Protein AF-A0A1V5E838-F1 (afdb_monomer)

Sequence (131 aa):
MYKVEALRRNLLRITPDLELEIDVRKIEKTSVYPLFSDCAVVAECLDCAEDKSMLVSELLPQKKFVVAVSGLGGYGSSDALRVHPLKENLVLVGDLQTDIAFRPALAPRVAIVAAKQADVILEYVLSHSTT

Radius of gyration: 15.3 Å; Cα contacts (8 Å, |Δi|>4): 164; chains: 1; bounding box: 40×35×35 Å

Mean predicted aligned error: 3.28 Å

pLDDT: mean 94.67, std 6.82, range [43.06, 98.62]

Nearest PDB structures (foldseek):
  4d7a-assembly1_B  TM=8.475E-01  e=2.780E-03  Esch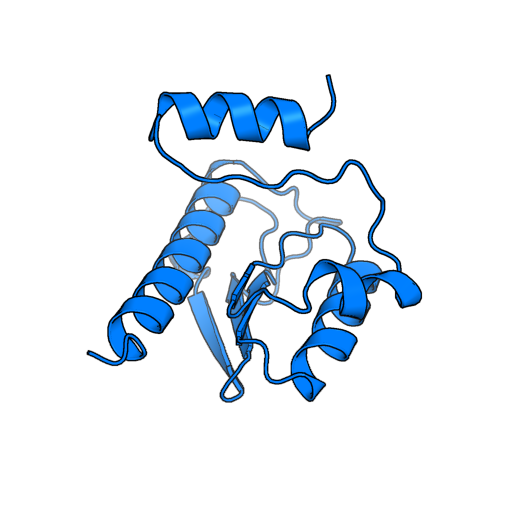erichia coli K-12
  4yed-assembly2_C  TM=7.749E-01  e=3.618E-03  Escherichia coli K-12
  4yed-assembly2_D  TM=7.622E-01  e=3.387E-03  Escherichia coli K-12
  4yed-assembly1_A  TM=6.653E-01  e=1.752E-03  Escherichia coli K-12
  4rdi-assembly1_A  TM=6.705E-01  e=1.999E-03  Escherichia coli

Solvent-accessible surface area (backbone atoms only — not comparable to full-atom values): 7881 Å² total; per-residue (Å²): 135,54,73,57,57,54,49,51,56,55,48,41,71,76,42,73,87,62,87,78,88,78,75,99,71,83,90,43,83,89,45,48,61,79,75,45,66,89,48,66,63,45,80,49,85,65,91,47,70,67,62,41,54,52,51,51,64,64,37,52,83,72,70,28,35,36,40,34,69,41,25,57,28,32,76,77,72,65,86,53,53,38,80,43,80,77,49,99,45,33,33,38,33,24,47,74,73,35,47,51,93,84,25,55,73,32,69,73,46,49,51,52,44,54,50,51,48,51,48,54,52,49,53,52,49,69,75,64,58,79,128

Foldseek 3Di:
DDPQVVVVVVVCVVPVPDDDDGDPDDDDLVCLCVVCVPPQEDEADDLDPVSSVSNCVSVVVVVRQYEYEAAQFADDPLVLFDWADDDPRYIYTHNNPDRCVVGPRDDVSVVSRVVVSVVVVVVVCVVPPDD

Structure (mmCIF, N/CA/C/O backbone):
data_AF-A0A1V5E838-F1
#
_entry.id   AF-A0A1V5E838-F1
#
loop_
_atom_site.group_PDB
_atom_site.id
_atom_site.type_symbol
_atom_site.label_atom_id
_atom_site.label_alt_id
_atom_site.label_comp_id
_atom_site.label_asym_id
_atom_site.label_entity_id
_atom_site.label_seq_id
_atom_site.pdbx_PDB_ins_code
_atom_site.Cartn_x
_atom_site.Cartn_y
_atom_site.Cartn_z
_atom_site.occupancy
_atom_site.B_iso_or_equiv
_atom_site.auth_seq_id
_atom_site.auth_comp_id
_atom_site.auth_asym_id
_atom_site.auth_atom_id
_atom_site.pdbx_PDB_model_num
ATOM 1 N N . MET A 1 1 ? -3.275 21.219 -9.478 1.00 86.19 1 MET A N 1
ATOM 2 C CA . MET A 1 1 ? -4.079 20.117 -8.917 1.00 86.19 1 MET A CA 1
ATOM 3 C C . MET A 1 1 ? -3.121 19.109 -8.323 1.00 86.19 1 MET A C 1
ATOM 5 O O . MET A 1 1 ? -2.217 18.669 -9.028 1.00 86.19 1 MET A O 1
ATOM 9 N N . TYR A 1 2 ? -3.273 18.801 -7.043 1.00 97.38 2 TYR A N 1
ATOM 10 C CA . TYR A 1 2 ? -2.447 17.817 -6.347 1.00 97.38 2 TYR A CA 1
ATOM 11 C C . TYR A 1 2 ? -2.855 16.382 -6.708 1.00 97.38 2 TYR A C 1
ATOM 13 O O . TYR A 1 2 ? -3.977 16.139 -7.157 1.00 97.38 2 TYR A O 1
ATOM 21 N N . LYS A 1 3 ? -1.950 15.411 -6.496 1.00 97.00 3 LYS A N 1
ATOM 22 C CA . LYS A 1 3 ? -2.208 13.986 -6.791 1.00 97.00 3 LYS A CA 1
ATOM 23 C C . LYS A 1 3 ? -3.481 13.478 -6.100 1.00 97.00 3 LYS A C 1
ATOM 25 O O . LYS A 1 3 ? -4.301 12.829 -6.741 1.00 97.00 3 LYS A O 1
ATOM 30 N N . VAL A 1 4 ? -3.677 13.834 -4.829 1.00 97.38 4 VAL A N 1
ATOM 31 C CA . VAL A 1 4 ? -4.846 13.420 -4.031 1.00 97.38 4 VAL A CA 1
ATOM 32 C C . VAL A 1 4 ? -6.162 14.015 -4.545 1.00 97.38 4 VAL A C 1
ATOM 34 O O . VAL A 1 4 ? -7.179 13.330 -4.573 1.00 97.38 4 VAL A O 1
ATOM 37 N N . GLU A 1 5 ? -6.147 15.249 -5.058 1.00 97.88 5 GLU A N 1
ATOM 38 C CA . GLU A 1 5 ? -7.327 15.878 -5.670 1.00 97.88 5 GLU A CA 1
ATOM 39 C C . GLU A 1 5 ? -7.709 15.185 -6.982 1.00 97.88 5 GLU A C 1
ATOM 41 O O . GLU A 1 5 ? -8.889 14.954 -7.255 1.00 97.88 5 GLU A O 1
ATOM 46 N N . ALA A 1 6 ? -6.706 14.838 -7.795 1.00 98.19 6 ALA A N 1
ATOM 47 C CA . ALA A 1 6 ? -6.905 14.107 -9.041 1.00 98.19 6 ALA A CA 1
ATOM 48 C C . ALA A 1 6 ? -7.486 12.711 -8.775 1.00 98.19 6 ALA A C 1
ATOM 50 O O . ALA A 1 6 ? -8.441 12.303 -9.438 1.00 98.19 6 ALA A O 1
ATOM 51 N N . LEU A 1 7 ? -6.948 12.008 -7.773 1.00 97.75 7 LEU A N 1
ATOM 52 C CA . LEU A 1 7 ? -7.442 10.699 -7.358 1.00 97.75 7 LEU A CA 1
ATOM 53 C C . LEU A 1 7 ? -8.886 10.781 -6.855 1.00 97.75 7 LEU A C 1
ATOM 55 O O . LEU A 1 7 ? -9.727 10.032 -7.343 1.00 97.75 7 LEU A O 1
ATOM 59 N N . ARG A 1 8 ? -9.208 11.743 -5.978 1.00 98.06 8 ARG A N 1
ATOM 60 C CA . ARG A 1 8 ? -10.580 11.976 -5.497 1.00 98.06 8 ARG A CA 1
ATOM 61 C C . ARG A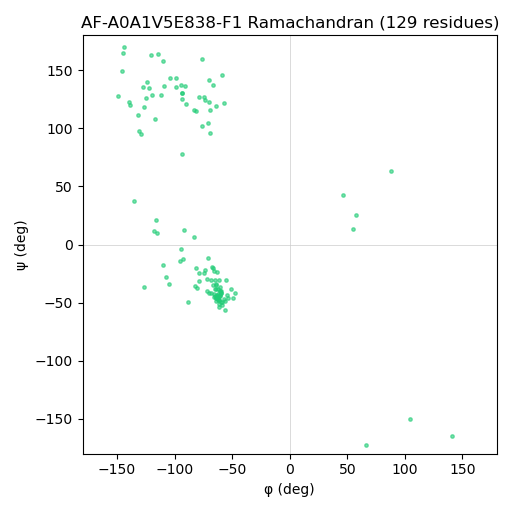 1 8 ? -11.567 12.167 -6.646 1.00 98.06 8 ARG A C 1
ATOM 63 O O . ARG A 1 8 ? -12.619 11.538 -6.660 1.00 98.06 8 ARG A O 1
ATOM 70 N N . ARG A 1 9 ? -11.223 12.991 -7.644 1.00 98.06 9 ARG A N 1
ATOM 71 C CA . ARG A 1 9 ? -12.068 13.190 -8.837 1.00 98.06 9 ARG A CA 1
ATOM 72 C C . ARG A 1 9 ? -12.299 11.893 -9.608 1.00 98.06 9 ARG A C 1
ATOM 74 O O . ARG A 1 9 ? -13.405 11.671 -10.083 1.00 98.06 9 ARG A O 1
ATOM 81 N N . ASN A 1 10 ? -11.278 11.051 -9.748 1.00 98.25 10 ASN A N 1
ATOM 82 C CA . ASN A 1 10 ? -11.415 9.772 -10.441 1.00 98.25 10 ASN A CA 1
ATOM 83 C C . ASN A 1 10 ? -12.268 8.778 -9.645 1.00 98.25 10 ASN A C 1
ATOM 85 O O . ASN A 1 10 ? -13.125 8.130 -10.234 1.00 98.25 10 ASN A O 1
ATOM 89 N N . LEU A 1 11 ? -12.086 8.698 -8.326 1.00 98.19 11 LEU A N 1
ATOM 90 C CA . LEU A 1 11 ? -12.863 7.801 -7.468 1.00 98.19 11 LEU A CA 1
ATOM 91 C C . LEU A 1 11 ? -14.346 8.192 -7.424 1.00 98.19 11 LEU A C 1
ATOM 93 O O . LEU A 1 11 ? -15.198 7.330 -7.609 1.00 98.19 11 LEU A O 1
ATOM 97 N N . LEU A 1 12 ? -14.665 9.486 -7.312 1.00 98.38 12 LEU A N 1
ATOM 98 C CA . LEU A 1 12 ? -16.056 9.970 -7.328 1.00 98.38 12 LEU A CA 1
ATOM 99 C C . LEU A 1 12 ? -16.753 9.794 -8.687 1.00 98.38 12 LEU A C 1
ATOM 101 O O . LEU A 1 12 ? -17.977 9.795 -8.760 1.00 98.38 12 LEU A O 1
ATOM 105 N N . ARG A 1 13 ? -15.998 9.624 -9.782 1.00 98.31 13 ARG A N 1
ATOM 106 C CA . ARG A 1 13 ? -16.572 9.233 -11.083 1.00 98.31 13 ARG A CA 1
ATOM 107 C C . ARG A 1 13 ? -16.974 7.760 -11.131 1.00 98.31 13 ARG A C 1
ATOM 109 O O . ARG A 1 13 ? -17.796 7.407 -11.970 1.00 98.31 13 ARG A O 1
ATOM 116 N N . ILE A 1 14 ? -16.358 6.920 -10.301 1.00 98.06 14 ILE A N 1
ATOM 117 C CA . ILE A 1 14 ? -16.637 5.482 -10.210 1.00 98.06 14 ILE A CA 1
ATOM 118 C C . ILE A 1 14 ? -17.768 5.247 -9.203 1.00 98.06 14 ILE A C 1
ATOM 120 O O . ILE A 1 14 ? -18.752 4.596 -9.540 1.00 98.06 14 ILE A O 1
ATOM 124 N N . THR A 1 15 ? -17.651 5.834 -8.009 1.00 97.94 15 THR A N 1
ATOM 125 C CA . THR A 1 15 ? -18.630 5.730 -6.919 1.00 97.94 15 THR A CA 1
ATOM 126 C C . THR A 1 15 ? -18.944 7.135 -6.389 1.00 97.94 15 THR A C 1
ATOM 128 O O . THR A 1 15 ? -18.169 7.662 -5.589 1.00 97.94 15 THR A O 1
ATOM 131 N N . PRO A 1 16 ? -20.046 7.773 -6.836 1.00 97.31 16 PRO A N 1
ATOM 132 C CA . PRO A 1 16 ? -20.364 9.164 -6.486 1.00 97.31 16 PRO A CA 1
ATOM 133 C C . PRO A 1 16 ? -20.581 9.425 -4.994 1.00 97.31 16 PRO A C 1
ATOM 135 O O . PRO A 1 16 ? -20.244 10.506 -4.519 1.00 97.31 16 PRO A O 1
ATOM 138 N N . ASP A 1 17 ? -21.085 8.428 -4.266 1.00 97.50 17 ASP A N 1
ATOM 139 C CA . ASP A 1 17 ? -21.422 8.540 -2.842 1.00 97.50 17 ASP A CA 1
ATOM 140 C C . ASP A 1 17 ? -20.254 8.135 -1.923 1.00 97.50 17 ASP A C 1
ATOM 142 O O . ASP A 1 17 ? -20.439 7.927 -0.727 1.00 97.50 17 ASP A O 1
ATOM 146 N N . LEU A 1 18 ? -19.040 7.984 -2.472 1.00 97.44 18 LEU A N 1
ATOM 147 C CA . LEU A 1 18 ? -17.863 7.606 -1.694 1.00 97.44 18 LEU A CA 1
ATOM 148 C C . LEU A 1 18 ? -17.428 8.750 -0.768 1.00 97.44 18 LEU A C 1
ATOM 150 O O . LEU A 1 18 ? -17.082 9.845 -1.222 1.00 97.44 18 LEU A O 1
ATOM 154 N N . GLU A 1 19 ? -17.371 8.467 0.529 1.00 97.06 19 GLU A N 1
ATOM 155 C CA . GLU A 1 19 ? -16.792 9.368 1.523 1.00 97.06 19 GLU A CA 1
ATOM 156 C C . GLU A 1 19 ? -15.263 9.356 1.401 1.00 97.06 19 GLU A C 1
ATOM 158 O O . GLU A 1 19 ? -14.626 8.304 1.411 1.00 97.06 19 GLU A O 1
ATOM 163 N N . LEU A 1 20 ? -14.667 10.537 1.214 1.00 96.69 20 LEU A N 1
ATOM 164 C CA . LEU A 1 20 ? -13.238 10.684 0.944 1.00 96.69 20 LEU A CA 1
ATOM 165 C C . LEU A 1 20 ? -12.654 11.857 1.720 1.00 96.69 20 LEU A C 1
ATOM 167 O O . LEU A 1 20 ? -13.001 13.013 1.454 1.00 96.69 20 LEU A O 1
ATOM 171 N N . GLU A 1 21 ? -11.676 11.555 2.564 1.00 95.94 21 GLU A N 1
ATOM 172 C CA . GLU A 1 21 ? -10.745 12.532 3.116 1.00 95.94 21 GLU A CA 1
ATOM 173 C C . GLU A 1 21 ? -9.471 12.574 2.263 1.00 95.94 21 GLU A C 1
ATOM 175 O O . GLU A 1 21 ? -8.963 11.546 1.811 1.00 95.94 21 GLU A O 1
ATOM 180 N N . ILE A 1 22 ? -8.964 13.778 1.986 1.00 95.88 22 ILE A N 1
ATOM 181 C CA . ILE A 1 22 ? -7.717 13.975 1.240 1.00 95.88 22 ILE A CA 1
ATOM 182 C C . ILE A 1 22 ? -6.780 14.885 2.025 1.00 95.88 22 ILE A C 1
ATOM 184 O O . ILE A 1 22 ? -7.195 15.939 2.497 1.00 95.88 22 ILE A O 1
ATOM 188 N N . ASP A 1 23 ? -5.503 14.515 2.099 1.00 95.12 23 ASP A N 1
ATOM 189 C CA . ASP A 1 23 ? -4.462 15.342 2.713 1.00 95.12 23 ASP A CA 1
ATOM 190 C C . ASP A 1 23 ? -3.315 15.566 1.710 1.00 95.12 23 ASP A C 1
ATOM 192 O O . ASP A 1 23 ? -2.774 14.627 1.119 1.00 95.12 23 ASP A O 1
ATOM 196 N N . VAL A 1 24 ? -2.965 16.833 1.472 1.00 96.31 24 VAL A N 1
ATOM 197 C CA . VAL A 1 24 ? -1.814 17.227 0.649 1.00 96.31 24 VAL A CA 1
ATOM 198 C C . VAL A 1 24 ? -0.623 17.433 1.580 1.00 96.31 24 VAL A C 1
ATOM 200 O O . VAL A 1 24 ? -0.249 18.559 1.909 1.00 96.31 24 VAL A O 1
ATOM 203 N N . ARG A 1 25 ? -0.020 16.327 2.011 1.00 93.00 25 ARG A N 1
ATOM 204 C CA . ARG A 1 25 ? 1.063 16.333 2.997 1.00 93.00 25 ARG A CA 1
ATOM 205 C C . ARG A 1 25 ? 2.069 15.226 2.726 1.00 93.00 25 ARG A C 1
ATOM 207 O O . ARG A 1 25 ? 1.726 14.157 2.229 1.00 93.00 25 ARG A O 1
ATOM 214 N N . LYS A 1 26 ? 3.329 15.482 3.082 1.00 92.62 26 LYS A N 1
ATOM 215 C CA . LYS A 1 26 ? 4.349 14.437 3.169 1.00 92.62 26 LYS A CA 1
ATOM 216 C C . LYS A 1 26 ? 4.175 13.669 4.479 1.00 92.62 26 LYS A C 1
ATOM 218 O O . LYS A 1 26 ? 4.161 14.279 5.543 1.00 92.62 26 LYS A O 1
ATOM 223 N N . ILE A 1 27 ? 4.078 12.346 4.402 1.00 95.31 27 ILE A N 1
ATOM 224 C CA . ILE A 1 27 ? 4.035 11.510 5.601 1.00 95.31 27 ILE A CA 1
ATOM 225 C C . ILE A 1 27 ? 5.414 11.557 6.260 1.00 95.31 27 ILE A C 1
ATOM 227 O O . ILE A 1 27 ? 6.412 11.117 5.695 1.00 95.31 27 ILE A O 1
ATOM 231 N N . GLU A 1 28 ? 5.454 12.104 7.464 1.00 94.25 28 GLU A N 1
ATOM 232 C CA . GLU A 1 28 ? 6.606 12.056 8.355 1.00 94.25 28 GLU A CA 1
ATOM 233 C C . GLU A 1 28 ? 6.302 11.154 9.545 1.00 94.25 28 GLU A C 1
ATOM 235 O O . GLU A 1 28 ? 5.140 10.974 9.916 1.00 94.25 28 GLU A O 1
ATOM 240 N N . LYS A 1 29 ? 7.347 10.644 10.198 1.00 94.31 29 LYS A N 1
ATOM 241 C CA . LYS A 1 29 ? 7.227 9.771 11.372 1.00 94.31 29 LYS A CA 1
ATOM 242 C C . LYS A 1 29 ? 6.273 10.327 12.438 1.00 94.31 29 LYS A C 1
ATOM 244 O O . LYS A 1 29 ? 5.399 9.621 12.923 1.00 94.31 29 LYS A O 1
ATOM 249 N N . THR A 1 30 ? 6.399 11.613 12.757 1.00 93.94 30 THR A N 1
ATOM 250 C CA . THR A 1 30 ? 5.558 12.317 13.744 1.00 93.94 30 THR A CA 1
ATOM 251 C C . THR A 1 30 ? 4.095 12.447 13.319 1.00 93.94 30 THR A C 1
ATOM 253 O O . THR A 1 30 ? 3.227 12.647 14.163 1.00 93.94 30 THR A O 1
ATOM 256 N N . SER A 1 31 ? 3.810 12.324 12.021 1.00 93.00 31 SER A N 1
ATOM 257 C CA . SER A 1 31 ? 2.466 12.440 11.458 1.00 93.00 31 SER A CA 1
ATOM 258 C C . SER A 1 31 ? 1.752 11.100 11.274 1.00 93.00 31 SER A C 1
ATOM 260 O O . SER A 1 31 ? 0.541 11.109 11.096 1.00 93.00 31 SER A O 1
ATOM 262 N N . VAL A 1 32 ? 2.447 9.955 11.351 1.00 95.12 32 VAL A N 1
ATOM 263 C CA . VAL A 1 32 ? 1.829 8.641 11.091 1.00 95.12 32 VAL A CA 1
ATOM 264 C C . VAL A 1 32 ? 0.667 8.372 12.046 1.00 95.12 32 VAL A C 1
ATOM 266 O O . VAL A 1 32 ? -0.438 8.086 11.604 1.00 95.12 32 VAL A O 1
ATOM 269 N N . TYR A 1 33 ? 0.885 8.501 13.356 1.00 92.00 33 TYR A N 1
ATOM 270 C CA . TYR A 1 33 ? -0.177 8.256 14.333 1.00 92.00 33 TYR A CA 1
ATOM 271 C C . TYR A 1 33 ? -1.429 9.117 14.088 1.00 92.00 33 TYR A C 1
ATOM 273 O O . TYR A 1 33 ? -2.498 8.539 13.905 1.00 92.00 33 TYR A O 1
ATOM 281 N N . PRO A 1 34 ? -1.350 10.465 14.031 1.00 92.94 34 PRO A N 1
ATOM 282 C CA . PRO A 1 34 ? -2.550 11.273 13.829 1.00 92.94 34 PRO A CA 1
ATOM 283 C C . PRO A 1 34 ? -3.218 11.028 12.470 1.00 92.94 34 PRO A C 1
ATOM 285 O O . PRO A 1 34 ? -4.442 11.049 12.415 1.00 92.94 34 PRO A O 1
ATOM 288 N N . LEU A 1 35 ? -2.453 10.759 11.402 1.00 94.38 35 LEU A N 1
ATOM 289 C CA . LEU A 1 35 ? -3.003 10.547 10.055 1.00 94.38 35 LEU A CA 1
ATOM 290 C C . LEU A 1 35 ? -3.748 9.220 9.883 1.00 94.38 35 LEU A C 1
ATOM 292 O O . LEU A 1 35 ? -4.632 9.143 9.043 1.00 94.38 35 LEU A O 1
ATOM 296 N N . PHE A 1 36 ? -3.367 8.178 10.623 1.00 95.50 36 PHE A N 1
ATOM 297 C CA . PHE A 1 36 ? -3.911 6.825 10.442 1.00 95.50 36 PHE A CA 1
ATOM 298 C C . PHE A 1 36 ? -4.660 6.315 11.682 1.00 95.50 36 PHE A C 1
ATOM 300 O O . PHE A 1 36 ? -4.958 5.122 11.792 1.00 95.50 36 PHE A O 1
ATOM 307 N N . SER A 1 37 ? -4.937 7.196 12.648 1.00 92.75 37 SER A N 1
ATOM 308 C CA . SER A 1 37 ? -5.520 6.827 13.945 1.00 92.75 37 SER A CA 1
ATOM 309 C C . SER A 1 37 ? -6.898 6.170 13.825 1.00 92.75 37 SER A C 1
ATOM 311 O O . SER A 1 37 ? -7.171 5.200 14.533 1.00 92.75 37 SER A O 1
ATOM 313 N N . ASP A 1 38 ? -7.713 6.611 12.876 1.00 93.44 38 ASP A N 1
ATOM 314 C CA . ASP A 1 38 ? -9.062 6.133 12.559 1.00 93.44 38 ASP A CA 1
ATOM 315 C C . ASP A 1 38 ? -9.099 5.038 11.475 1.00 93.44 38 ASP A C 1
ATOM 317 O O . ASP A 1 38 ? -10.102 4.347 11.311 1.00 93.44 38 ASP A O 1
ATOM 321 N N . CYS A 1 39 ? -7.992 4.809 10.769 1.00 95.06 39 CYS A N 1
ATOM 322 C CA . CYS A 1 39 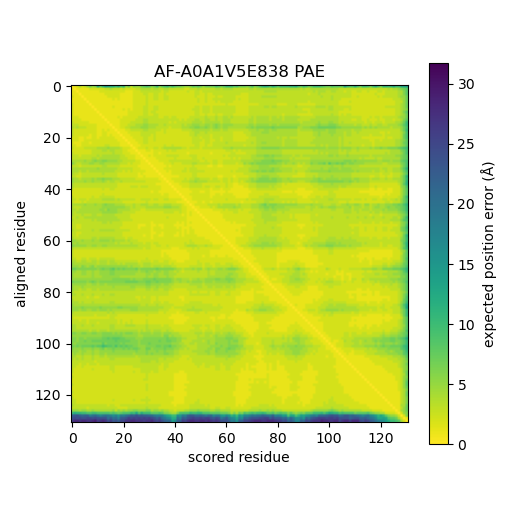? -7.907 3.788 9.729 1.00 95.06 39 CYS A CA 1
ATOM 323 C C . CYS A 1 39 ? -7.842 2.383 10.348 1.00 95.06 39 CYS A C 1
ATOM 325 O O . CYS A 1 39 ? -6.966 2.118 11.167 1.00 95.06 39 CYS A O 1
ATOM 327 N N . ALA A 1 40 ? -8.708 1.449 9.949 1.00 93.50 40 ALA A N 1
ATOM 328 C CA . ALA A 1 40 ? -8.581 0.035 10.340 1.00 93.50 40 ALA A CA 1
ATOM 329 C C . ALA A 1 40 ? -7.549 -0.712 9.472 1.00 93.50 40 ALA A C 1
ATOM 331 O O . ALA A 1 40 ? -6.776 -1.542 9.960 1.00 93.50 40 ALA A O 1
ATOM 332 N N . VAL A 1 41 ? -7.519 -0.365 8.185 1.00 97.44 41 VAL A N 1
ATOM 333 C CA . VAL A 1 41 ? -6.665 -0.960 7.157 1.00 97.44 41 VAL A CA 1
ATOM 334 C C . VAL A 1 41 ? -5.837 0.134 6.494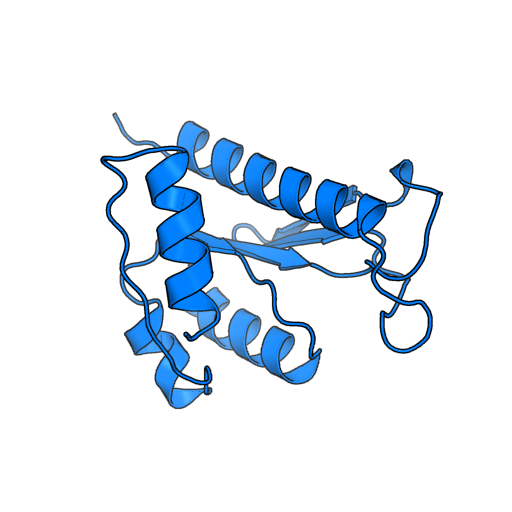 1.00 97.44 41 VAL A C 1
ATOM 336 O O . VAL A 1 41 ? -6.353 1.214 6.218 1.00 97.44 41 VAL A O 1
ATOM 339 N N . VAL A 1 42 ? -4.564 -0.146 6.213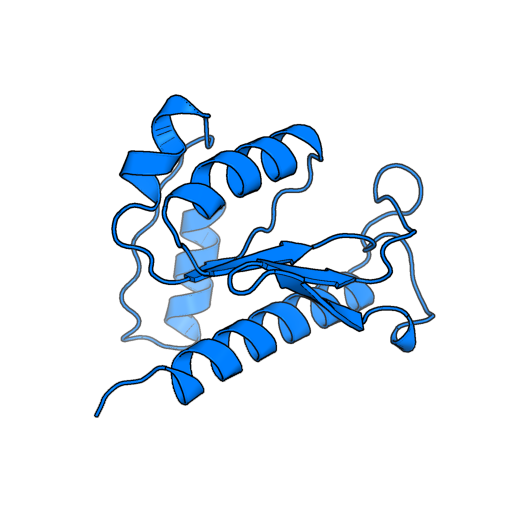 1.00 97.94 42 VAL A N 1
ATOM 340 C CA . VAL A 1 42 ? -3.669 0.769 5.496 1.00 97.94 42 VAL A CA 1
ATOM 341 C C . VAL A 1 42 ? -3.034 0.055 4.305 1.00 97.94 42 VAL A C 1
ATOM 343 O O . VAL A 1 42 ? -2.288 -0.912 4.465 1.00 97.94 42 VAL A O 1
ATOM 346 N N . ALA A 1 43 ? -3.308 0.564 3.103 1.00 97.88 43 ALA A N 1
ATOM 347 C CA . ALA A 1 43 ? -2.578 0.207 1.892 1.00 97.88 43 ALA A CA 1
ATOM 348 C C . ALA A 1 43 ? -1.299 1.050 1.804 1.00 97.88 43 ALA A C 1
ATOM 350 O O . ALA A 1 43 ? -1.361 2.273 1.674 1.00 97.88 43 ALA A O 1
ATOM 351 N N . GLU A 1 44 ? -0.137 0.411 1.875 1.00 96.94 44 GLU A N 1
ATOM 352 C CA . GLU A 1 44 ? 1.146 1.082 1.685 1.00 96.94 44 GLU A CA 1
ATOM 353 C C . GLU A 1 44 ? 1.528 1.047 0.196 1.00 96.94 44 GLU A C 1
ATOM 355 O O . GLU A 1 44 ? 1.629 -0.019 -0.414 1.00 96.94 44 GLU A O 1
ATOM 360 N N . CYS A 1 45 ? 1.703 2.239 -0.383 1.00 93.62 45 CYS A N 1
ATOM 361 C CA . CYS A 1 45 ? 1.988 2.459 -1.806 1.00 93.62 45 CYS A CA 1
ATOM 362 C C . CYS A 1 45 ? 3.106 3.505 -2.002 1.00 93.62 45 CYS A C 1
ATOM 364 O O . CYS A 1 45 ? 3.009 4.363 -2.881 1.00 93.62 45 CYS A O 1
ATOM 366 N N . LEU A 1 46 ? 4.125 3.501 -1.139 1.00 93.19 46 LEU A N 1
ATOM 367 C CA . LEU A 1 46 ? 5.259 4.421 -1.191 1.00 93.19 46 LEU A CA 1
ATOM 368 C C . LEU A 1 46 ? 6.392 3.826 -2.038 1.00 93.19 46 LEU A C 1
ATOM 370 O O . LEU A 1 46 ? 6.757 2.653 -1.920 1.00 93.19 46 LEU A O 1
ATOM 374 N N . ASP A 1 47 ? 6.979 4.669 -2.886 1.00 87.88 47 ASP A N 1
ATOM 375 C CA . ASP A 1 47 ? 8.037 4.256 -3.816 1.00 87.88 47 ASP A CA 1
ATOM 376 C C . ASP A 1 47 ? 9.413 4.122 -3.131 1.00 87.88 47 ASP A C 1
ATOM 378 O O . ASP A 1 47 ? 10.275 3.383 -3.602 1.00 87.88 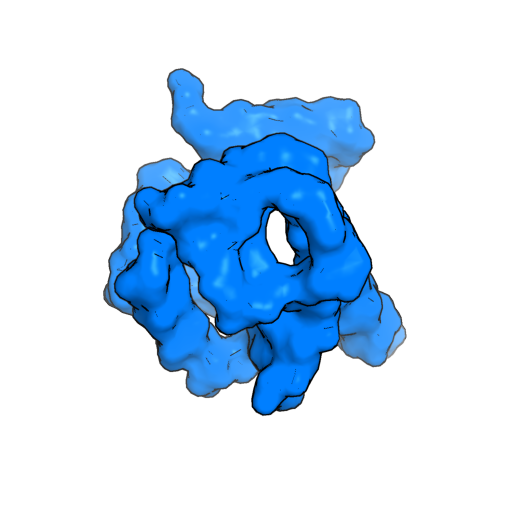47 ASP A O 1
ATOM 382 N N . CYS A 1 48 ? 9.629 4.822 -2.013 1.00 88.69 48 CYS A N 1
ATOM 383 C CA . CYS A 1 48 ? 10.897 4.859 -1.282 1.00 88.69 48 CYS A CA 1
ATOM 384 C C . CYS A 1 48 ? 10.925 3.803 -0.167 1.00 88.69 48 CYS A C 1
ATOM 386 O O . CYS A 1 48 ? 9.999 3.704 0.642 1.00 88.69 48 CYS A O 1
ATOM 388 N N . ALA A 1 49 ? 12.003 3.014 -0.116 1.00 88.00 49 ALA A N 1
ATOM 389 C CA . ALA A 1 49 ? 12.166 1.929 0.849 1.00 88.00 49 ALA A CA 1
ATOM 390 C C . ALA A 1 49 ? 12.196 2.437 2.301 1.00 88.00 49 ALA A C 1
ATOM 392 O O . ALA A 1 49 ? 11.607 1.818 3.190 1.00 88.00 49 ALA A O 1
ATOM 393 N N . GLU A 1 50 ? 12.837 3.581 2.535 1.00 91.81 50 GLU A N 1
ATOM 394 C CA . GLU A 1 50 ? 12.942 4.234 3.836 1.00 91.81 50 GLU A CA 1
ATOM 395 C C . GLU A 1 50 ? 11.568 4.681 4.348 1.00 91.81 50 GLU A C 1
ATOM 397 O O . GLU A 1 50 ? 11.195 4.355 5.478 1.00 91.81 50 GLU A O 1
ATOM 402 N N . ASP A 1 51 ? 10.785 5.363 3.505 1.00 94.06 51 ASP A N 1
ATOM 403 C CA . ASP A 1 51 ? 9.448 5.845 3.867 1.00 94.06 51 ASP A CA 1
ATOM 404 C C . ASP A 1 51 ? 8.489 4.675 4.145 1.00 94.06 51 ASP A C 1
ATOM 406 O O . ASP A 1 51 ? 7.717 4.705 5.105 1.00 94.06 51 ASP A O 1
ATOM 410 N N . LYS A 1 52 ? 8.594 3.598 3.358 1.00 92.75 52 LYS A N 1
ATOM 411 C CA . LYS A 1 52 ? 7.852 2.349 3.565 1.00 92.75 52 LYS A CA 1
ATOM 412 C C . LYS A 1 52 ? 8.188 1.688 4.892 1.00 92.75 52 LYS A C 1
ATOM 414 O O . LYS A 1 52 ? 7.291 1.363 5.669 1.00 92.75 52 LYS A O 1
ATOM 419 N N . SER A 1 53 ? 9.479 1.499 5.166 1.00 93.94 53 SER A N 1
ATOM 420 C CA . SER A 1 53 ? 9.931 0.886 6.415 1.00 93.94 53 SER A CA 1
ATOM 421 C C . SER A 1 53 ? 9.492 1.713 7.621 1.00 93.94 53 SER A C 1
ATOM 423 O O . SER A 1 53 ? 9.079 1.143 8.632 1.00 93.94 53 SER A O 1
ATOM 425 N N . MET A 1 54 ? 9.556 3.043 7.515 1.00 96.31 54 MET A N 1
ATOM 426 C CA . MET A 1 54 ? 9.080 3.960 8.545 1.00 96.31 54 MET A CA 1
ATOM 427 C C . MET A 1 54 ? 7.578 3.783 8.783 1.00 96.31 54 MET A C 1
ATOM 429 O O . MET A 1 54 ? 7.181 3.496 9.911 1.00 96.31 54 MET A O 1
ATOM 433 N N . LEU A 1 55 ? 6.756 3.855 7.731 1.00 97.00 55 LEU A N 1
ATOM 434 C CA . LEU A 1 55 ? 5.303 3.747 7.855 1.00 97.00 55 LEU A CA 1
ATOM 435 C C . LEU A 1 55 ? 4.881 2.404 8.467 1.00 97.00 55 LEU A C 1
ATOM 437 O O . LEU A 1 55 ? 4.134 2.376 9.442 1.00 97.00 55 LEU A O 1
ATOM 441 N N . VAL A 1 56 ? 5.402 1.288 7.947 1.00 95.94 56 VAL A N 1
ATOM 442 C CA . VAL A 1 56 ? 5.075 -0.051 8.460 1.00 95.94 56 VAL A CA 1
ATOM 443 C C . VAL A 1 56 ? 5.487 -0.184 9.931 1.00 95.94 56 VAL A C 1
ATOM 445 O O . VAL A 1 56 ? 4.702 -0.664 10.747 1.00 95.94 56 VAL A O 1
ATOM 448 N N . SER A 1 57 ? 6.685 0.276 10.301 1.00 95.50 57 SER A N 1
ATOM 449 C CA . SER A 1 57 ? 7.185 0.154 11.679 1.00 95.50 57 SER A CA 1
ATOM 450 C C . SER A 1 57 ? 6.353 0.941 12.692 1.00 95.50 57 SER A C 1
ATOM 452 O O . SER A 1 57 ? 6.192 0.482 13.820 1.00 95.50 57 SER A O 1
ATOM 454 N N . GLU A 1 58 ? 5.800 2.088 12.298 1.00 96.69 58 GLU A N 1
ATOM 455 C CA . GLU A 1 58 ? 4.942 2.903 13.165 1.00 96.69 58 GLU A CA 1
ATOM 456 C C . GLU A 1 58 ? 3.504 2.361 13.259 1.00 96.69 58 GLU A C 1
ATOM 458 O O . GLU A 1 58 ? 2.866 2.494 14.304 1.00 96.69 58 GLU A O 1
ATOM 463 N N . LEU A 1 59 ? 2.983 1.723 12.202 1.00 96.75 59 LEU A N 1
ATOM 464 C CA . LEU A 1 59 ? 1.605 1.214 12.157 1.00 96.75 59 LEU A CA 1
ATOM 465 C C . LEU A 1 59 ? 1.421 -0.150 12.834 1.00 96.75 59 LEU A C 1
ATOM 467 O O . LEU A 1 59 ? 0.379 -0.397 13.446 1.00 96.75 59 LEU A O 1
ATOM 471 N N . LEU A 1 60 ? 2.409 -1.048 12.749 1.00 94.62 60 LEU A N 1
ATOM 472 C CA . LEU A 1 60 ? 2.263 -2.404 13.293 1.00 94.62 60 LEU A CA 1
ATOM 473 C C . LEU A 1 60 ? 2.007 -2.442 14.812 1.00 94.62 60 LEU A C 1
ATOM 475 O O . LEU A 1 60 ? 1.116 -3.190 15.220 1.00 94.62 60 LEU A O 1
ATOM 479 N N . PRO A 1 61 ? 2.700 -1.653 15.663 1.00 94.31 61 PRO A N 1
ATOM 480 C CA . PRO A 1 61 ? 2.416 -1.606 17.101 1.00 94.31 61 PRO A CA 1
ATOM 481 C C . PRO A 1 61 ? 1.012 -1.082 17.428 1.00 94.31 61 PRO A C 1
ATOM 483 O O . PRO A 1 61 ? 0.458 -1.415 18.472 1.00 94.31 61 PRO A O 1
ATOM 486 N N . GLN A 1 62 ? 0.420 -0.299 16.523 1.00 92.81 62 GLN A N 1
ATOM 487 C CA . GLN A 1 62 ? -0.938 0.235 16.645 1.00 92.81 62 GLN A CA 1
ATOM 488 C C . GLN A 1 62 ? -2.013 -0.768 16.196 1.00 92.81 62 GLN A C 1
ATOM 490 O O . GLN A 1 62 ?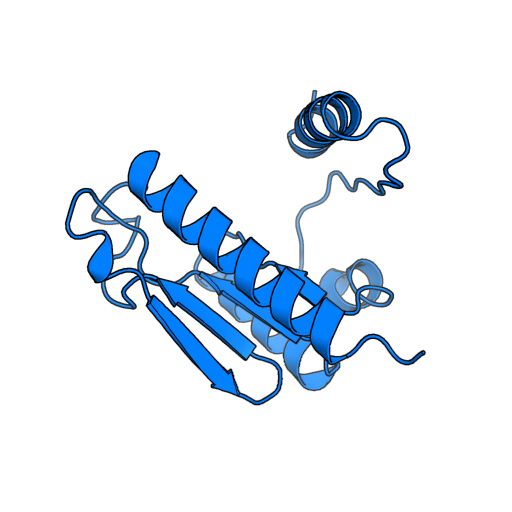 -3.188 -0.415 16.129 1.00 92.81 62 GLN A O 1
ATOM 495 N N . LYS A 1 63 ? -1.623 -2.014 15.880 1.00 93.00 63 LYS A N 1
ATOM 496 C CA . LYS A 1 63 ? -2.510 -3.105 15.441 1.00 93.00 63 LYS A CA 1
ATOM 497 C C . LYS A 1 63 ? -3.327 -2.780 14.186 1.00 93.00 63 LYS A C 1
ATOM 499 O O . LYS A 1 63 ? -4.381 -3.365 13.964 1.00 93.00 63 LYS A O 1
ATOM 504 N N . LYS A 1 64 ? -2.830 -1.870 13.346 1.00 95.62 64 LYS A N 1
ATOM 505 C CA . LYS A 1 64 ? -3.409 -1.601 12.026 1.00 95.62 64 LYS A CA 1
ATOM 506 C C . LYS A 1 64 ? -3.137 -2.789 11.111 1.00 95.62 64 LYS A C 1
ATOM 508 O O . LYS A 1 64 ? -2.042 -3.353 11.180 1.00 95.62 64 LYS A O 1
ATOM 513 N N . PHE A 1 65 ? -4.100 -3.159 10.269 1.00 97.94 65 PHE A N 1
ATOM 514 C CA . PHE A 1 65 ? -3.878 -4.162 9.230 1.00 97.94 65 PHE A CA 1
ATOM 515 C C . PHE A 1 65 ? -3.198 -3.498 8.032 1.00 97.94 65 PHE A C 1
ATOM 517 O O . PHE A 1 65 ? -3.769 -2.603 7.410 1.00 97.94 65 PHE A O 1
ATOM 524 N N . VAL A 1 66 ? -1.959 -3.887 7.733 1.00 98.38 66 VAL A N 1
ATOM 525 C CA . VAL A 1 66 ? -1.138 -3.232 6.709 1.00 98.38 66 VAL A CA 1
ATOM 526 C C . VAL A 1 66 ? -0.929 -4.156 5.517 1.00 98.38 66 VAL A C 1
ATOM 528 O O . VAL A 1 66 ? -0.463 -5.287 5.671 1.00 98.38 66 VAL A O 1
ATOM 531 N N . VAL A 1 67 ? -1.213 -3.647 4.317 1.00 98.50 67 VAL A N 1
ATOM 532 C CA . VAL A 1 67 ? -0.938 -4.334 3.050 1.00 98.50 67 VAL A CA 1
ATOM 533 C C . VAL A 1 67 ? 0.073 -3.517 2.254 1.00 98.50 67 VAL A C 1
ATOM 535 O O . VAL A 1 67 ? -0.257 -2.456 1.728 1.00 98.50 67 VAL A O 1
ATOM 538 N N . ALA A 1 68 ? 1.304 -4.010 2.163 1.00 97.81 68 ALA A N 1
ATOM 539 C CA . ALA A 1 68 ? 2.434 -3.305 1.559 1.00 97.81 68 ALA A CA 1
ATOM 540 C C . ALA A 1 68 ? 2.945 -3.996 0.290 1.00 97.81 68 ALA A C 1
ATOM 542 O O . ALA A 1 68 ? 2.644 -5.163 0.030 1.00 97.81 68 ALA A O 1
ATOM 543 N N . VAL A 1 69 ? 3.740 -3.281 -0.507 1.00 96.06 69 VAL A N 1
ATOM 544 C CA . VAL A 1 69 ? 4.293 -3.805 -1.768 1.00 96.06 69 VAL A CA 1
ATOM 545 C C . VAL A 1 69 ? 5.787 -4.048 -1.655 1.00 96.06 69 VAL A C 1
ATOM 547 O O . VAL A 1 69 ? 6.532 -3.189 -1.193 1.00 96.06 69 VAL A O 1
ATOM 550 N N . SER A 1 70 ? 6.272 -5.182 -2.157 1.00 94.56 70 SER A N 1
ATOM 551 C CA . SER A 1 70 ? 7.710 -5.418 -2.326 1.00 94.56 70 SER A CA 1
ATOM 552 C C . SER A 1 70 ? 7.976 -6.332 -3.517 1.00 94.56 70 SER A C 1
ATOM 554 O O . SER A 1 70 ? 7.396 -7.412 -3.616 1.00 94.56 70 SER A O 1
ATOM 556 N N . GLY A 1 71 ? 8.855 -5.916 -4.432 1.00 94.19 71 GLY A N 1
ATOM 557 C CA . GLY A 1 71 ? 9.135 -6.696 -5.638 1.00 94.19 71 GLY A CA 1
ATOM 558 C C . GLY A 1 71 ? 8.207 -6.388 -6.818 1.00 94.19 71 GLY A C 1
ATOM 559 O O . GLY A 1 71 ? 7.429 -7.246 -7.247 1.00 94.19 71 GLY A O 1
ATOM 560 N N . LEU A 1 72 ? 8.240 -5.149 -7.322 1.00 94.06 72 LEU A N 1
ATOM 561 C CA . LEU A 1 72 ? 7.346 -4.670 -8.392 1.00 94.06 72 LEU A CA 1
ATOM 562 C C . LEU A 1 72 ? 8.054 -4.417 -9.735 1.00 94.06 72 LEU A C 1
ATOM 564 O O . LEU A 1 72 ? 7.398 -4.320 -10.774 1.00 94.06 72 LEU A O 1
ATOM 568 N N . GLY A 1 73 ? 9.379 -4.298 -9.728 1.00 94.50 73 GLY A N 1
ATOM 569 C CA . GLY A 1 73 ? 10.147 -3.813 -10.868 1.00 94.50 73 GLY A CA 1
ATOM 570 C C . GLY A 1 73 ? 10.125 -4.731 -12.097 1.00 94.50 73 GLY A C 1
ATOM 571 O O . GLY A 1 73 ? 10.331 -5.942 -12.012 1.00 94.50 73 GLY A O 1
ATOM 572 N N . GLY A 1 74 ? 9.973 -4.137 -13.282 1.00 95.31 74 GLY A N 1
ATOM 573 C CA . GLY A 1 74 ? 10.134 -4.792 -14.581 1.00 95.31 74 GLY A CA 1
ATOM 574 C C . GLY A 1 74 ? 8.827 -5.108 -15.311 1.00 95.31 74 GLY A C 1
ATOM 575 O O . GLY A 1 74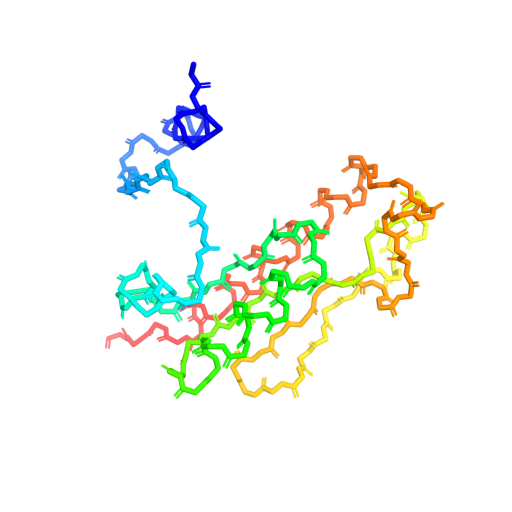 ? 7.829 -4.401 -15.194 1.00 95.31 74 GLY A O 1
ATOM 576 N N . TYR A 1 75 ? 8.851 -6.171 -16.114 1.00 95.69 75 TYR A N 1
ATOM 577 C CA . TYR A 1 75 ? 7.757 -6.637 -16.974 1.00 95.69 75 TYR A CA 1
ATOM 578 C C . TYR A 1 75 ? 7.742 -8.169 -17.039 1.00 95.69 75 TYR A C 1
ATOM 580 O O . TYR A 1 75 ? 8.726 -8.814 -16.679 1.00 95.69 75 TYR A O 1
ATOM 588 N N . GLY A 1 76 ? 6.636 -8.746 -17.522 1.00 94.81 76 GLY A N 1
ATOM 589 C CA . GLY A 1 76 ? 6.478 -10.199 -17.630 1.00 94.81 76 GLY A CA 1
ATOM 590 C C . GLY A 1 76 ? 6.437 -10.905 -16.271 1.00 94.81 76 GLY A C 1
ATOM 591 O O . GLY A 1 76 ? 6.365 -10.254 -15.228 1.00 94.81 76 GLY A O 1
ATOM 592 N N . SER A 1 77 ? 6.453 -12.242 -16.304 1.00 94.06 77 SER A N 1
ATOM 593 C CA . SER A 1 77 ? 6.470 -13.117 -15.119 1.00 94.06 77 SER A CA 1
ATOM 594 C C . SER A 1 77 ? 5.461 -12.712 -14.040 1.00 94.06 77 SER A C 1
ATOM 596 O O . SER A 1 77 ? 5.780 -12.702 -12.853 1.00 94.06 77 SER A O 1
ATOM 598 N N . SER A 1 78 ? 4.239 -12.355 -14.447 1.00 94.94 78 SER A N 1
ATOM 599 C CA . SER A 1 78 ? 3.190 -11.871 -13.542 1.00 94.94 78 SER A CA 1
ATOM 600 C C . SER A 1 78 ? 2.884 -12.841 -12.405 1.00 94.94 78 SER A C 1
ATOM 602 O O . SER A 1 78 ? 2.564 -12.401 -11.308 1.00 94.94 78 SER A O 1
ATOM 604 N N . ASP A 1 79 ? 3.048 -14.144 -12.630 1.00 96.88 79 ASP A N 1
ATOM 605 C CA . ASP A 1 79 ? 2.779 -15.190 -11.634 1.00 96.88 79 ASP A CA 1
ATOM 606 C C . ASP A 1 79 ? 3.811 -15.222 -10.490 1.00 96.88 79 ASP A C 1
ATOM 608 O O . ASP A 1 79 ? 3.606 -15.876 -9.460 1.00 96.88 79 ASP A O 1
ATOM 612 N N . ALA A 1 80 ? 4.926 -14.501 -10.647 1.00 96.81 80 ALA A N 1
ATOM 613 C CA . ALA A 1 80 ? 5.866 -14.241 -9.562 1.00 96.81 80 ALA A CA 1
ATOM 614 C C . ALA A 1 80 ? 5.317 -13.216 -8.552 1.00 96.81 80 ALA A C 1
ATOM 616 O O . ALA A 1 80 ? 5.752 -13.210 -7.404 1.00 96.81 80 ALA A O 1
ATOM 617 N N . LEU A 1 81 ? 4.345 -12.381 -8.944 1.00 97.94 81 LEU A N 1
ATOM 618 C CA . LEU A 1 81 ? 3.683 -11.422 -8.059 1.00 97.94 81 LEU A CA 1
ATOM 619 C C . LEU A 1 81 ? 2.683 -12.159 -7.162 1.00 97.94 81 LEU A C 1
ATOM 621 O O . LEU A 1 81 ? 1.579 -12.519 -7.585 1.00 97.94 81 LEU A O 1
ATOM 625 N N . ARG A 1 82 ? 3.067 -12.392 -5.909 1.00 98.44 82 ARG A N 1
ATOM 626 C CA . ARG A 1 82 ? 2.295 -13.203 -4.960 1.00 98.44 82 ARG A CA 1
ATOM 627 C C . ARG A 1 82 ? 1.913 -12.404 -3.723 1.00 98.44 82 ARG A C 1
ATOM 629 O O . ARG A 1 82 ? 2.455 -11.332 -3.475 1.00 98.44 82 ARG A O 1
ATOM 636 N N . VAL A 1 83 ? 0.940 -12.933 -2.991 1.00 98.62 83 VAL A N 1
ATOM 637 C CA . VAL A 1 83 ? 0.526 -12.436 -1.678 1.00 98.62 83 VAL A CA 1
ATOM 638 C C . VAL A 1 83 ? 1.293 -13.227 -0.624 1.00 98.62 83 VAL A C 1
ATOM 640 O O . VAL A 1 83 ? 1.338 -14.455 -0.686 1.00 98.62 83 VAL A O 1
ATOM 643 N N . HIS A 1 84 ? 1.903 -12.525 0.325 1.00 98.38 84 HIS A N 1
ATOM 644 C CA . HIS A 1 84 ? 2.764 -13.082 1.362 1.00 98.38 84 HIS A CA 1
ATOM 645 C C . HIS A 1 84 ? 2.301 -12.571 2.730 1.00 98.38 84 HIS A C 1
ATOM 647 O O . HIS A 1 84 ? 2.692 -11.473 3.140 1.00 98.38 84 HIS A O 1
ATOM 653 N N . PRO A 1 85 ? 1.463 -13.327 3.456 1.00 97.56 85 PRO A N 1
ATOM 654 C CA . PRO A 1 85 ? 1.164 -13.029 4.851 1.00 97.56 85 PRO A CA 1
ATOM 655 C C . PRO A 1 85 ? 2.445 -13.171 5.682 1.00 97.56 85 PRO A C 1
ATOM 657 O O . PRO A 1 85 ? 3.050 -14.243 5.709 1.00 97.56 85 PRO A O 1
ATOM 660 N N . LEU A 1 86 ? 2.890 -12.092 6.330 1.00 96.62 86 LEU A N 1
ATOM 661 C CA . LEU A 1 86 ? 4.120 -12.093 7.136 1.00 96.62 86 LEU A CA 1
ATOM 662 C C . LEU A 1 86 ? 3.844 -12.098 8.638 1.00 96.62 86 LEU A C 1
ATOM 664 O O . LEU A 1 86 ? 4.620 -12.658 9.411 1.00 96.62 86 LEU A O 1
ATOM 668 N N . LYS A 1 87 ? 2.768 -11.429 9.054 1.00 95.25 87 LYS A N 1
ATOM 669 C CA . LYS A 1 87 ? 2.274 -11.368 10.434 1.00 95.25 87 LYS A CA 1
ATOM 670 C C . LYS A 1 87 ? 0.750 -11.336 10.399 1.00 95.25 87 LYS A C 1
ATOM 672 O O . LYS A 1 87 ? 0.168 -11.104 9.346 1.00 95.25 87 LYS A O 1
ATOM 677 N N . GLU A 1 88 ? 0.124 -11.479 11.562 1.00 93.62 88 GLU A N 1
ATOM 678 C CA . GLU A 1 88 ? -1.332 -11.354 11.717 1.00 93.62 88 GLU A CA 1
ATOM 679 C C . GLU A 1 88 ? -1.885 -10.056 11.101 1.00 93.62 88 GLU A C 1
ATOM 681 O O . GLU A 1 88 ? -2.926 -10.072 10.457 1.00 93.62 88 GLU A O 1
ATOM 686 N N . ASN A 1 89 ? -1.151 -8.944 11.227 1.00 96.25 89 ASN A N 1
ATOM 687 C CA . ASN A 1 89 ? -1.552 -7.634 10.717 1.00 96.25 89 ASN A CA 1
ATOM 688 C C . ASN A 1 89 ? -0.637 -7.069 9.613 1.00 96.25 89 ASN A C 1
ATOM 690 O O . ASN A 1 89 ? -0.608 -5.855 9.407 1.00 96.25 89 ASN A O 1
ATOM 694 N N . LEU A 1 90 ? 0.128 -7.925 8.921 1.00 98.12 90 LEU A N 1
ATOM 695 C CA . LEU A 1 90 ? 1.001 -7.512 7.816 1.00 98.12 90 LEU A CA 1
ATOM 696 C C . LEU A 1 90 ? 0.972 -8.506 6.658 1.00 98.12 90 LEU A C 1
ATOM 698 O O . LEU A 1 90 ? 1.400 -9.655 6.804 1.00 98.12 90 LEU A O 1
ATOM 702 N N . VAL A 1 91 ? 0.609 -8.008 5.480 1.00 98.56 91 VAL A N 1
ATOM 703 C CA . VAL A 1 91 ? 0.677 -8.739 4.213 1.00 98.56 91 VAL A CA 1
ATOM 704 C C . VAL A 1 91 ? 1.553 -7.976 3.224 1.00 98.56 91 VAL A C 1
ATOM 706 O O . VAL A 1 91 ? 1.409 -6.765 3.066 1.00 98.56 91 VAL A O 1
ATOM 709 N N . LEU A 1 92 ? 2.457 -8.678 2.538 1.00 98.06 92 LEU A N 1
ATOM 710 C CA . LEU A 1 92 ? 3.195 -8.133 1.399 1.00 98.06 92 LEU A CA 1
ATOM 711 C C . LEU A 1 92 ? 2.648 -8.659 0.077 1.00 98.06 92 LEU A C 1
ATOM 713 O O . LEU A 1 92 ? 2.318 -9.835 -0.046 1.00 98.06 92 LEU A O 1
ATOM 717 N N . VAL A 1 93 ? 2.634 -7.807 -0.941 1.00 98.25 93 VAL A N 1
ATOM 718 C CA . VAL A 1 93 ? 2.293 -8.171 -2.315 1.00 98.25 93 VAL A CA 1
ATOM 719 C C . VAL A 1 93 ? 3.477 -7.882 -3.236 1.00 98.25 93 VAL A C 1
ATOM 721 O O . VAL A 1 93 ? 4.010 -6.775 -3.251 1.00 98.25 93 VAL A O 1
ATOM 724 N N . GLY A 1 94 ? 3.873 -8.872 -4.035 1.00 97.38 94 GLY A N 1
ATOM 725 C CA . GLY A 1 94 ? 4.887 -8.740 -5.082 1.00 97.38 94 GLY A CA 1
ATOM 726 C C . GLY A 1 94 ? 5.806 -9.958 -5.186 1.00 97.38 94 GLY A C 1
ATOM 727 O O . GLY A 1 94 ? 5.466 -11.042 -4.707 1.00 97.38 94 GLY A O 1
ATOM 728 N N . ASP A 1 95 ? 6.939 -9.808 -5.873 1.00 97.06 95 ASP A N 1
ATOM 729 C CA . ASP A 1 95 ? 7.894 -10.905 -6.102 1.00 97.06 95 ASP A CA 1
ATOM 730 C C . ASP A 1 95 ? 9.045 -10.971 -5.086 1.00 97.06 95 ASP A C 1
ATOM 732 O O . ASP A 1 95 ? 9.849 -11.899 -5.147 1.00 97.06 95 ASP A O 1
ATOM 736 N N . LEU A 1 96 ? 9.121 -10.012 -4.153 1.00 96.25 96 LEU A N 1
ATOM 737 C CA . LEU A 1 96 ? 10.160 -9.883 -3.119 1.00 96.25 96 LEU A CA 1
ATOM 738 C C . LEU A 1 96 ? 11.614 -9.844 -3.639 1.00 96.25 96 LEU A C 1
ATOM 740 O O . LEU A 1 96 ? 12.547 -10.000 -2.854 1.00 96.25 96 LEU A O 1
ATOM 744 N N . GLN A 1 97 ? 11.825 -9.648 -4.941 1.00 94.44 97 GLN A N 1
ATOM 745 C CA . GLN A 1 97 ? 13.147 -9.711 -5.574 1.00 94.44 97 GLN A CA 1
ATOM 746 C C . GLN A 1 97 ? 13.470 -8.463 -6.392 1.00 94.44 97 GLN A C 1
ATOM 748 O O . GLN A 1 97 ? 14.625 -8.048 -6.459 1.00 94.44 97 GLN A O 1
ATOM 753 N N . THR A 1 98 ? 12.479 -7.882 -7.065 1.00 93.69 98 THR A N 1
ATOM 754 C CA . THR A 1 98 ? 12.708 -6.812 -8.038 1.00 93.69 98 THR A CA 1
ATOM 755 C C . THR A 1 98 ? 12.594 -5.418 -7.440 1.00 93.69 98 THR A C 1
ATOM 757 O O . THR A 1 98 ? 11.563 -5.019 -6.901 1.00 93.69 98 THR A O 1
ATOM 760 N N . ASP A 1 99 ? 13.649 -4.631 -7.621 1.00 90.06 99 ASP A N 1
ATOM 761 C CA . ASP A 1 99 ? 13.691 -3.233 -7.204 1.00 90.06 99 ASP A CA 1
ATOM 762 C C . ASP A 1 99 ? 13.401 -2.299 -8.387 1.00 90.06 99 ASP A C 1
ATOM 764 O O . ASP A 1 99 ? 13.949 -2.468 -9.484 1.00 90.06 99 ASP A O 1
ATOM 768 N N . ILE A 1 100 ? 12.558 -1.296 -8.142 1.00 90.19 100 ILE A N 1
ATOM 769 C CA . ILE A 1 100 ? 12.195 -0.266 -9.115 1.00 90.19 100 ILE A CA 1
ATOM 770 C C . ILE A 1 100 ? 13.379 0.628 -9.505 1.00 90.19 100 ILE A C 1
ATOM 772 O O . ILE A 1 100 ? 13.378 1.180 -10.605 1.00 90.19 100 ILE A O 1
ATOM 776 N N . ALA A 1 101 ? 14.407 0.713 -8.653 1.00 88.50 101 ALA A N 1
ATOM 777 C CA . ALA A 1 101 ? 15.648 1.429 -8.934 1.00 88.50 101 ALA A CA 1
ATOM 778 C C . ALA A 1 101 ? 16.448 0.799 -10.089 1.00 88.50 101 ALA A C 1
ATOM 780 O O . ALA A 1 101 ? 17.128 1.509 -10.828 1.00 88.50 101 ALA A O 1
ATOM 781 N N . PHE A 1 102 ? 16.350 -0.524 -10.272 1.00 92.12 102 PHE A N 1
ATOM 782 C CA . PHE A 1 102 ? 17.067 -1.257 -11.326 1.00 92.12 102 PHE A CA 1
ATOM 783 C C . PHE A 1 102 ? 16.152 -1.730 -12.460 1.00 92.12 102 PHE A C 1
ATOM 785 O O . PHE A 1 102 ? 16.605 -1.914 -13.590 1.00 92.12 102 PHE A O 1
ATOM 792 N N . ARG A 1 103 ? 14.867 -1.965 -12.174 1.00 93.31 103 ARG A N 1
ATOM 793 C CA . ARG A 1 103 ? 13.866 -2.421 -13.145 1.00 93.31 103 ARG A CA 1
ATOM 794 C C . ARG A 1 103 ? 12.614 -1.557 -13.015 1.00 93.31 103 ARG A C 1
ATOM 796 O O . ARG A 1 103 ? 11.913 -1.704 -12.024 1.00 93.31 103 ARG A O 1
ATOM 803 N N . PRO A 1 104 ? 12.268 -0.708 -13.995 1.00 93.19 104 PRO A N 1
ATOM 804 C CA . PRO A 1 104 ? 11.209 0.285 -13.822 1.00 93.19 104 PRO A CA 1
ATOM 805 C C . PRO A 1 104 ? 9.859 -0.356 -13.481 1.00 93.19 104 PRO A C 1
ATOM 807 O O . PRO A 1 104 ? 9.529 -1.433 -13.980 1.00 93.19 104 PRO A O 1
ATOM 810 N N . ALA A 1 105 ? 9.056 0.324 -12.664 1.00 93.69 105 ALA A N 1
ATOM 811 C CA . ALA A 1 105 ? 7.676 -0.072 -12.406 1.00 93.69 105 ALA A CA 1
ATOM 812 C C . ALA A 1 105 ? 6.823 0.181 -13.660 1.00 93.69 105 ALA A C 1
ATOM 814 O O . ALA A 1 105 ? 6.501 1.322 -13.989 1.00 93.69 105 ALA A O 1
ATOM 815 N N . LEU A 1 106 ? 6.475 -0.884 -14.386 1.00 95.94 106 LEU A N 1
ATOM 816 C CA . LEU A 1 106 ? 5.671 -0.785 -15.604 1.00 95.94 106 LEU A CA 1
ATOM 817 C C . LEU A 1 106 ? 4.201 -1.105 -15.328 1.00 95.94 106 LEU A C 1
ATOM 819 O O . LEU A 1 106 ? 3.874 -2.007 -14.553 1.00 95.94 106 LEU A O 1
ATOM 823 N N . ALA A 1 107 ? 3.317 -0.379 -16.019 1.00 96.88 107 ALA A N 1
ATOM 824 C CA . ALA A 1 107 ? 1.875 -0.371 -15.770 1.00 96.88 107 ALA A CA 1
ATOM 825 C C . ALA A 1 107 ? 1.224 -1.763 -15.620 1.00 96.88 107 ALA A C 1
ATOM 827 O O . ALA A 1 107 ? 0.432 -1.915 -14.693 1.00 96.88 107 ALA A O 1
ATOM 828 N N . PRO A 1 108 ? 1.556 -2.800 -16.425 1.00 96.56 108 PRO A N 1
ATOM 829 C CA . PRO A 1 108 ? 0.932 -4.115 -16.267 1.00 96.56 108 PRO A CA 1
ATOM 830 C C . PRO A 1 108 ? 1.199 -4.752 -14.898 1.00 96.56 108 PRO A C 1
ATOM 832 O O . PRO A 1 108 ? 0.278 -5.253 -14.258 1.00 96.56 108 PRO A O 1
ATOM 835 N N . ARG A 1 109 ? 2.448 -4.699 -14.414 1.00 96.75 109 ARG A N 1
ATOM 836 C CA . ARG A 1 109 ? 2.801 -5.248 -13.097 1.00 96.75 109 ARG A CA 1
ATOM 837 C C . ARG A 1 109 ? 2.240 -4.390 -11.968 1.00 96.75 109 ARG A C 1
ATOM 839 O O . ARG A 1 109 ? 1.730 -4.950 -11.003 1.00 96.75 109 ARG A O 1
ATOM 846 N N . VAL A 1 110 ? 2.278 -3.060 -12.116 1.00 96.44 110 VAL A N 1
ATOM 847 C CA . VAL A 1 110 ? 1.681 -2.112 -11.154 1.00 96.44 110 VAL A CA 1
ATOM 848 C C . VAL A 1 110 ? 0.197 -2.412 -10.968 1.00 96.44 110 VAL A C 1
ATOM 850 O O . VAL A 1 110 ? -0.260 -2.545 -9.838 1.00 96.44 110 VAL A O 1
ATOM 853 N N . ALA A 1 111 ? -0.540 -2.600 -12.065 1.00 97.81 111 ALA A N 1
ATOM 854 C CA . ALA A 1 111 ? -1.963 -2.911 -12.024 1.00 97.81 111 ALA A CA 1
ATOM 855 C C . ALA A 1 111 ? -2.250 -4.246 -11.319 1.00 97.81 111 ALA A C 1
ATOM 857 O O . ALA A 1 111 ? -3.157 -4.314 -10.496 1.00 97.81 111 ALA A O 1
ATOM 858 N N . ILE A 1 112 ? -1.459 -5.291 -11.591 1.00 98.06 112 ILE A N 1
ATOM 859 C CA . ILE A 1 112 ? -1.622 -6.603 -10.943 1.00 98.06 112 ILE A CA 1
ATOM 860 C C . ILE A 1 112 ? -1.375 -6.513 -9.435 1.00 98.06 112 ILE A C 1
ATOM 862 O O . ILE A 1 112 ? -2.147 -7.066 -8.655 1.00 98.06 112 ILE A O 1
ATOM 866 N N . VAL A 1 113 ? -0.307 -5.833 -9.013 1.00 97.62 113 VAL A N 1
ATOM 867 C CA . VAL A 1 113 ? 0.004 -5.669 -7.587 1.00 97.62 113 VAL A CA 1
ATOM 868 C C . VAL A 1 113 ? -1.059 -4.832 -6.886 1.00 97.62 113 VAL A C 1
ATOM 870 O O . VAL A 1 113 ? -1.540 -5.253 -5.840 1.00 97.62 113 VAL A O 1
ATOM 873 N N . ALA A 1 114 ? -1.485 -3.715 -7.480 1.00 97.88 114 ALA A N 1
ATOM 874 C CA . ALA A 1 114 ? -2.551 -2.886 -6.924 1.00 97.88 114 ALA A CA 1
ATOM 875 C C . ALA A 1 114 ? -3.870 -3.668 -6.790 1.00 97.88 114 ALA A C 1
ATOM 877 O O . ALA A 1 114 ? -4.533 -3.586 -5.759 1.00 97.88 114 ALA A O 1
ATOM 878 N N . ALA A 1 115 ? -4.222 -4.484 -7.792 1.00 98.50 115 ALA A N 1
ATOM 879 C CA . ALA A 1 115 ? -5.397 -5.351 -7.733 1.00 98.50 115 ALA A CA 1
ATOM 880 C C . ALA A 1 115 ? -5.285 -6.396 -6.613 1.00 98.50 115 ALA A C 1
ATOM 882 O O 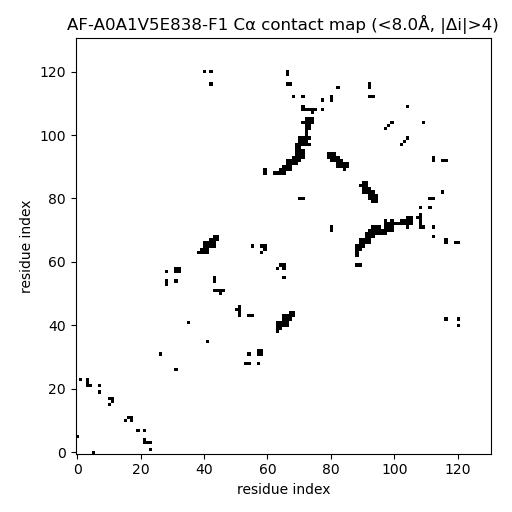. ALA A 1 115 ? -6.231 -6.581 -5.858 1.00 98.50 115 ALA A O 1
ATOM 883 N N . LYS A 1 116 ? -4.117 -7.032 -6.450 1.00 98.56 116 LYS A N 1
ATOM 884 C CA . LYS A 1 116 ? -3.862 -7.977 -5.350 1.00 98.56 116 LYS A CA 1
ATOM 885 C C . LYS A 1 116 ? -3.909 -7.304 -3.976 1.00 98.56 116 LYS A C 1
ATOM 887 O O . LYS A 1 116 ? -4.429 -7.901 -3.045 1.00 98.56 116 LYS A O 1
ATOM 892 N N . GLN A 1 117 ? -3.398 -6.077 -3.833 1.00 98.31 117 GLN A N 1
ATOM 893 C CA . GLN A 1 117 ? -3.546 -5.324 -2.582 1.00 98.31 117 GLN A CA 1
ATOM 894 C C . GLN A 1 117 ? -5.021 -5.064 -2.268 1.00 98.31 117 GLN A C 1
ATOM 896 O O . GLN A 1 117 ? -5.451 -5.314 -1.147 1.00 98.31 117 GLN A O 1
ATOM 901 N N . ALA A 1 118 ? -5.795 -4.594 -3.251 1.00 98.44 118 ALA A N 1
ATOM 902 C CA . ALA A 1 118 ? -7.223 -4.338 -3.078 1.00 98.44 118 ALA A CA 1
ATOM 903 C C . ALA A 1 118 ? -8.002 -5.613 -2.712 1.00 98.44 118 ALA A C 1
ATOM 905 O O . ALA A 1 118 ? -8.862 -5.560 -1.839 1.00 98.44 118 ALA A O 1
ATOM 906 N N . ASP A 1 119 ? -7.666 -6.749 -3.327 1.00 98.56 119 ASP A N 1
ATOM 907 C CA . ASP A 1 119 ? -8.275 -8.053 -3.045 1.00 98.56 119 ASP A CA 1
ATOM 908 C C . ASP A 1 119 ? -7.997 -8.523 -1.607 1.00 98.56 119 ASP A C 1
ATOM 910 O O . ASP A 1 119 ? -8.926 -8.866 -0.885 1.00 98.56 119 ASP A O 1
ATOM 914 N N . VAL A 1 120 ? -6.748 -8.416 -1.135 1.00 98.44 120 VAL A N 1
ATOM 915 C CA . VAL A 1 120 ? -6.383 -8.719 0.265 1.00 98.44 120 VAL A CA 1
ATOM 916 C C . VAL A 1 120 ? -7.139 -7.824 1.250 1.00 98.44 120 VAL A C 1
ATOM 918 O O . VAL A 1 120 ? -7.596 -8.283 2.295 1.00 98.44 120 VAL A O 1
ATOM 921 N N . ILE A 1 121 ? -7.269 -6.533 0.937 1.00 98.31 121 ILE A N 1
ATOM 922 C CA . ILE A 1 121 ? -8.016 -5.588 1.777 1.00 98.31 121 ILE A CA 1
ATOM 923 C C . ILE A 1 121 ? -9.498 -5.965 1.811 1.00 98.31 121 ILE A C 1
ATOM 925 O O . ILE A 1 121 ? -10.102 -5.972 2.882 1.00 98.31 121 ILE A O 1
ATOM 929 N N . LEU A 1 122 ? -10.077 -6.304 0.659 1.00 97.81 122 LEU A N 1
ATOM 930 C CA . LEU A 1 122 ? -11.466 -6.730 0.553 1.00 97.81 122 LEU A CA 1
ATOM 931 C C . LEU A 1 122 ? -11.717 -8.022 1.343 1.00 97.81 122 LEU A C 1
ATOM 933 O O . LEU A 1 122 ? -12.673 -8.081 2.115 1.00 97.81 122 LEU A O 1
ATOM 937 N N . GLU A 1 123 ? -10.844 -9.022 1.205 1.00 97.31 123 GLU A N 1
ATOM 938 C CA . GLU A 1 123 ? -10.891 -10.272 1.971 1.00 97.31 123 GLU A CA 1
ATOM 939 C C . GLU A 1 123 ? -10.855 -10.000 3.479 1.00 97.31 123 GLU A C 1
ATOM 941 O O . GLU A 1 123 ? -11.699 -10.508 4.223 1.00 97.31 123 GLU A O 1
ATOM 946 N N . TYR A 1 124 ? -9.922 -9.159 3.936 1.00 96.50 124 TYR A N 1
ATOM 947 C CA . TYR A 1 124 ? -9.811 -8.786 5.344 1.00 96.50 124 TYR A CA 1
ATOM 948 C C . TYR A 1 124 ? -11.094 -8.124 5.862 1.00 96.50 124 TYR A C 1
ATOM 950 O O . TYR A 1 124 ? -11.638 -8.547 6.881 1.00 96.50 124 TYR A O 1
ATOM 958 N N . VAL A 1 125 ? -11.617 -7.128 5.141 1.00 95.88 125 VAL A N 1
ATOM 959 C CA . VAL A 1 125 ? -12.832 -6.406 5.544 1.00 95.88 125 VAL A CA 1
ATOM 960 C C . VAL A 1 125 ? -14.031 -7.349 5.610 1.00 95.88 125 VAL A C 1
ATOM 962 O O . VAL A 1 125 ? -14.735 -7.357 6.616 1.00 95.88 125 VAL A O 1
ATOM 965 N N . LEU A 1 126 ? -14.258 -8.181 4.592 1.00 95.94 126 LEU A N 1
ATOM 966 C CA . LEU A 1 126 ? -15.415 -9.083 4.551 1.00 95.94 126 LEU A CA 1
ATOM 967 C C . LEU A 1 126 ? -15.343 -10.206 5.597 1.00 95.94 126 LEU A C 1
ATOM 969 O O . LEU A 1 126 ? -16.378 -10.645 6.088 1.00 95.94 126 LEU A O 1
ATOM 973 N N . SER A 1 127 ? -14.140 -10.654 5.962 1.00 94.25 127 SER A N 1
ATOM 974 C CA . SER A 1 127 ? -13.939 -11.683 6.994 1.00 94.25 127 SER A CA 1
ATOM 975 C C . SER A 1 127 ? -13.986 -11.145 8.429 1.00 94.25 127 SER A C 1
ATOM 977 O O . SER A 1 127 ? -14.234 -11.917 9.352 1.00 94.25 127 SER A O 1
ATOM 979 N N . HIS A 1 128 ? -13.781 -9.837 8.623 1.00 85.81 128 HIS A N 1
ATOM 980 C CA . HIS A 1 128 ? -13.757 -9.176 9.937 1.00 85.81 128 HIS A CA 1
ATOM 981 C C . HIS A 1 128 ? -14.895 -8.162 10.126 1.00 85.81 128 HIS A C 1
ATOM 983 O O . HIS A 1 128 ? -14.918 -7.421 11.109 1.00 85.81 128 HIS A O 1
ATOM 989 N N . SER A 1 129 ? -15.864 -8.138 9.209 1.00 68.69 129 SER A N 1
ATOM 990 C CA . SER A 1 129 ? -17.115 -7.404 9.381 1.00 68.69 129 SER A CA 1
ATOM 991 C C . SER A 1 129 ? -17.941 -8.090 10.471 1.00 68.69 129 SER A C 1
ATOM 993 O O . SER A 1 129 ? -18.643 -9.065 10.208 1.00 68.69 129 SER A O 1
ATOM 995 N N . THR A 1 130 ? -17.849 -7.609 11.711 1.00 53.25 130 THR A N 1
ATOM 996 C CA . THR A 1 130 ? -18.832 -7.944 12.752 1.00 53.25 130 THR A CA 1
ATOM 997 C C . THR A 1 130 ? -20.219 -7.540 12.256 1.00 53.25 130 THR A C 1
ATOM 999 O O . THR A 1 130 ? -20.427 -6.378 11.907 1.00 53.25 130 THR A O 1
ATOM 1002 N N . THR A 1 131 ? -21.135 -8.508 12.186 1.00 43.06 131 THR A N 1
ATOM 1003 C CA . THR A 1 131 ? -22.579 -8.240 12.081 1.00 43.06 131 THR A CA 1
ATOM 1004 C C . THR A 1 131 ? -23.073 -7.560 13.351 1.00 43.06 131 THR A C 1
ATOM 1006 O O . THR A 1 131 ? -22.517 -7.879 14.429 1.00 43.06 131 THR A O 1
#

Secondary structure (DSSP, 8-state):
--HHHHHHHHHHHH-TT-----------HHHHHHHHSS-SEEE---S-HHHHHHHHHHHGGGT-EEEEE----BSS-GGG-EEEEEETTEEEEE-SS--TTTS-B-HHHHHHHHHHHHHHHHHHHHHH---